Protein AF-A0A9P1MI19-F1 (afdb_monomer_lite)

Sequence (81 aa):
TRPIIDRLLEYGMMFEEKDRNGDRPIETAIKHKNWSSLEGLLRRGARLRSTTWQAARDSDGEAVLILLNKLLDDASILFRF

Foldseek 3Di:
DDQPLVVCVVVPDDQCDADPVRDGQLLVCLQVVVVSSNVSCLVVPRDDDPSNVVSCVVRPVPSVVVVVVSVVVVVCVVVVD

Structure (mmCIF, N/CA/C/O backbone):
data_AF-A0A9P1MI19-F1
#
_entry.id   AF-A0A9P1MI19-F1
#
loop_
_atom_site.group_PDB
_atom_site.id
_atom_site.type_symbol
_atom_site.label_atom_id
_atom_site.label_alt_id
_atom_site.label_comp_id
_atom_site.label_asym_id
_atom_site.label_entity_id
_atom_site.label_seq_id
_atom_site.pdbx_PDB_ins_code
_atom_site.Cartn_x
_atom_site.Cartn_y
_atom_site.Cartn_z
_atom_site.occupancy
_atom_site.B_iso_or_equiv
_atom_site.auth_seq_id
_atom_site.auth_comp_id
_atom_site.auth_asym_id
_atom_site.auth_atom_id
_atom_site.pdbx_PDB_model_num
ATOM 1 N N . THR A 1 1 ? -6.064 20.732 -2.885 1.00 62.12 1 THR A N 1
ATOM 2 C CA . THR A 1 1 ? -6.423 20.171 -4.210 1.00 62.12 1 THR A CA 1
ATOM 3 C C . THR A 1 1 ? -6.883 18.740 -4.008 1.00 62.12 1 THR A C 1
ATOM 5 O O . THR A 1 1 ? -6.255 18.066 -3.203 1.00 62.12 1 THR A O 1
ATOM 8 N N . ARG A 1 2 ? -7.978 18.273 -4.633 1.00 68.31 2 ARG A N 1
ATOM 9 C CA . ARG A 1 2 ? -8.407 16.864 -4.484 1.00 68.31 2 ARG A CA 1
ATOM 10 C C . ARG A 1 2 ? -7.333 15.921 -5.071 1.00 68.31 2 ARG A C 1
ATOM 12 O O . ARG A 1 2 ? -6.896 16.203 -6.189 1.00 68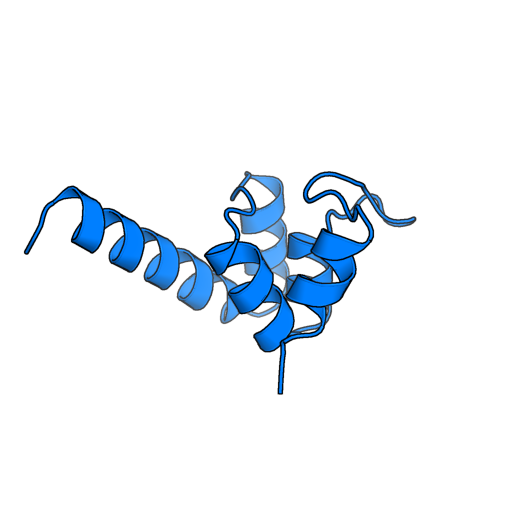.31 2 ARG A O 1
ATOM 19 N N . PRO A 1 3 ? -6.904 14.858 -4.361 1.00 80.50 3 PRO A N 1
ATOM 20 C CA . PRO A 1 3 ? -5.989 13.841 -4.883 1.00 80.50 3 PRO A CA 1
ATOM 21 C C . PRO A 1 3 ? -6.491 13.223 -6.191 1.00 80.50 3 PRO A C 1
ATOM 23 O O . PRO A 1 3 ? -7.694 13.053 -6.380 1.00 80.50 3 PRO A O 1
ATOM 26 N N . ILE A 1 4 ? -5.576 12.846 -7.087 1.00 87.38 4 ILE A N 1
ATOM 27 C CA . ILE A 1 4 ? -5.944 12.243 -8.379 1.00 87.38 4 ILE A CA 1
ATOM 28 C C . ILE A 1 4 ? -6.716 10.927 -8.212 1.00 87.38 4 ILE A C 1
ATOM 30 O O . ILE A 1 4 ? -7.661 10.684 -8.955 1.00 87.38 4 ILE A O 1
ATOM 34 N N . ILE A 1 5 ? -6.374 10.138 -7.188 1.00 90.56 5 ILE A N 1
ATOM 35 C CA . ILE A 1 5 ? -7.055 8.881 -6.851 1.00 90.56 5 ILE A CA 1
ATOM 36 C C . ILE A 1 5 ? -8.546 9.107 -6.600 1.00 90.56 5 ILE A C 1
ATOM 38 O O . ILE A 1 5 ? -9.361 8.324 -7.071 1.00 90.56 5 ILE A O 1
ATOM 42 N N . ASP A 1 6 ? -8.919 10.208 -5.947 1.00 88.69 6 ASP A N 1
ATOM 43 C CA . ASP A 1 6 ? -10.326 10.497 -5.660 1.00 88.69 6 ASP A CA 1
ATOM 44 C C . ASP A 1 6 ? -11.120 10.713 -6.952 1.00 88.69 6 ASP A C 1
ATOM 46 O O . ASP A 1 6 ? -12.202 10.159 -7.113 1.00 88.69 6 ASP A O 1
ATOM 50 N N . ARG A 1 7 ? -10.547 11.445 -7.915 1.00 91.38 7 ARG A N 1
ATOM 51 C CA . ARG A 1 7 ? -11.180 11.656 -9.225 1.00 91.38 7 ARG A CA 1
ATOM 52 C C . ARG A 1 7 ? -11.280 10.357 -10.014 1.00 91.38 7 ARG A C 1
ATOM 54 O O . ARG A 1 7 ? -12.300 10.098 -10.635 1.00 91.38 7 ARG A O 1
ATOM 61 N N . LEU A 1 8 ? -10.229 9.542 -10.008 1.00 90.62 8 LEU A N 1
ATOM 62 C CA . LEU A 1 8 ? -10.231 8.271 -10.733 1.00 90.62 8 LEU A CA 1
ATOM 63 C C . LEU A 1 8 ? -11.292 7.312 -10.181 1.00 90.62 8 LEU A C 1
ATOM 65 O O . LEU A 1 8 ? -11.998 6.676 -10.959 1.00 90.62 8 LEU A O 1
ATOM 69 N N . LEU A 1 9 ? -11.457 7.259 -8.857 1.00 89.50 9 LEU A N 1
ATOM 70 C CA . LEU A 1 9 ? -12.520 6.484 -8.217 1.00 89.50 9 LEU A CA 1
ATOM 71 C C . LEU A 1 9 ? -13.917 7.016 -8.568 1.00 89.50 9 LEU A C 1
ATOM 73 O O . LEU A 1 9 ? -14.807 6.216 -8.845 1.00 89.50 9 LEU A O 1
ATOM 77 N N . GLU A 1 10 ? -14.106 8.340 -8.631 1.00 91.06 10 GLU A N 1
ATOM 78 C CA . GLU A 1 10 ? -15.357 8.958 -9.113 1.00 91.06 10 GLU A CA 1
ATOM 79 C C . GLU A 1 10 ? -15.682 8.549 -10.566 1.00 91.06 10 GLU A C 1
ATOM 81 O O . GLU A 1 10 ? -16.849 8.360 -10.904 1.00 91.06 10 GLU A O 1
ATOM 86 N N . TYR A 1 11 ? -14.665 8.347 -11.411 1.00 92.94 11 TYR A N 1
ATOM 87 C CA . TYR A 1 11 ? -14.817 7.852 -12.786 1.00 92.94 11 TYR A CA 1
ATOM 88 C C . TYR A 1 11 ? -14.958 6.324 -12.903 1.00 92.94 11 TYR A C 1
ATOM 90 O O . TYR A 1 11 ? -15.039 5.805 -14.015 1.00 9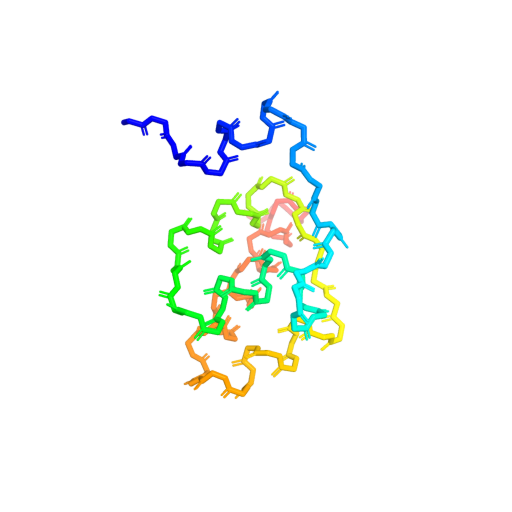2.94 11 TYR A O 1
ATOM 98 N N . GLY A 1 12 ? -15.015 5.595 -11.785 1.00 90.81 12 GLY A N 1
ATOM 99 C CA . GLY A 1 12 ? -15.249 4.149 -11.778 1.00 90.81 12 GLY A CA 1
ATOM 100 C C . GLY A 1 12 ? -13.989 3.286 -11.826 1.00 90.81 12 GLY A C 1
ATOM 101 O O . GLY A 1 12 ? -14.086 2.097 -12.124 1.00 90.81 12 GLY A O 1
ATOM 102 N N . MET A 1 13 ? -12.814 3.844 -11.516 1.00 92.56 13 MET A N 1
ATOM 103 C CA . MET A 1 13 ? -11.593 3.055 -11.328 1.00 92.56 13 MET A CA 1
ATOM 104 C C . MET A 1 13 ? -11.812 1.948 -10.284 1.00 92.56 13 MET A C 1
ATOM 106 O O . MET A 1 13 ? -12.321 2.198 -9.189 1.00 92.56 13 MET A O 1
ATOM 110 N N . MET A 1 14 ? -11.350 0.734 -10.585 1.00 93.12 14 MET A N 1
ATOM 111 C CA . MET A 1 14 ? -11.423 -0.401 -9.664 1.00 93.12 14 MET A CA 1
ATOM 112 C C . MET A 1 14 ? -10.084 -0.648 -8.955 1.00 93.12 14 MET A C 1
ATOM 114 O O . MET A 1 14 ? -9.022 -0.624 -9.568 1.00 93.12 14 MET A O 1
ATOM 118 N N . PHE A 1 15 ? -10.121 -0.977 -7.658 1.00 92.62 15 PHE A N 1
ATOM 119 C CA . PHE A 1 15 ? -8.912 -1.299 -6.877 1.00 92.62 15 PHE A CA 1
ATOM 120 C C . PHE A 1 15 ? -8.211 -2.598 -7.287 1.00 92.62 15 PHE A C 1
ATOM 122 O O . PHE A 1 15 ? -7.055 -2.811 -6.927 1.00 92.62 15 PHE A O 1
ATOM 129 N N . GLU A 1 16 ? -8.927 -3.501 -7.950 1.00 91.38 16 GLU A N 1
ATOM 130 C CA . GLU A 1 16 ? -8.450 -4.853 -8.260 1.00 91.38 16 GLU A CA 1
ATOM 131 C C . GLU A 1 16 ? -8.203 -5.049 -9.762 1.00 91.38 16 GLU A C 1
ATOM 133 O O . GLU A 1 16 ? -7.787 -6.133 -10.172 1.00 91.38 16 GLU A O 1
ATOM 138 N N . GLU A 1 17 ? -8.455 -4.022 -10.580 1.00 92.81 17 GLU A N 1
ATOM 139 C CA . GLU A 1 17 ? -8.166 -4.064 -12.011 1.00 92.81 17 GLU A CA 1
ATOM 140 C C . GLU A 1 17 ? -6.657 -4.109 -12.227 1.00 92.81 17 GLU A C 1
ATOM 142 O O . GLU A 1 17 ? -5.904 -3.337 -11.637 1.00 92.81 17 GLU A O 1
ATOM 147 N N . LYS A 1 18 ? -6.214 -5.056 -13.048 1.00 93.75 18 LYS A N 1
ATOM 148 C CA . LYS A 1 18 ? -4.798 -5.262 -13.320 1.00 93.75 18 LYS A CA 1
ATOM 149 C C . LYS A 1 18 ? -4.390 -4.512 -14.575 1.00 93.75 18 LYS A C 1
ATOM 151 O O . LYS A 1 18 ? -5.102 -4.548 -15.577 1.00 93.75 18 LYS A O 1
ATOM 156 N N . ASP A 1 19 ? -3.227 -3.879 -14.527 1.00 92.62 19 ASP A N 1
ATOM 157 C CA . ASP A 1 19 ? -2.603 -3.281 -15.698 1.00 92.62 19 ASP A CA 1
ATOM 158 C C . ASP A 1 19 ? -2.004 -4.351 -16.637 1.00 92.62 19 ASP A C 1
ATOM 160 O O . ASP A 1 19 ? -2.152 -5.562 -16.444 1.00 92.62 19 ASP A O 1
ATOM 164 N N . ARG A 1 20 ? -1.297 -3.902 -17.680 1.00 94.31 20 ARG A N 1
ATOM 165 C CA . ARG A 1 20 ? -0.653 -4.785 -18.669 1.00 94.31 20 ARG A CA 1
ATOM 166 C C . ARG A 1 20 ? 0.440 -5.681 -18.077 1.00 94.31 20 ARG A C 1
ATOM 168 O O . ARG A 1 20 ? 0.766 -6.694 -18.687 1.00 94.31 20 ARG A O 1
ATOM 175 N N . ASN A 1 21 ? 0.991 -5.319 -16.922 1.00 91.69 21 ASN A N 1
ATOM 176 C CA . ASN A 1 21 ? 1.994 -6.097 -16.200 1.00 91.69 21 ASN A CA 1
ATOM 177 C C . ASN A 1 21 ? 1.353 -7.064 -15.191 1.00 91.69 21 ASN A C 1
ATOM 179 O O . ASN A 1 21 ? 2.058 -7.827 -14.534 1.00 91.69 21 ASN A O 1
ATOM 183 N N . GLY A 1 22 ? 0.020 -7.059 -15.074 1.00 94.19 22 GLY A N 1
ATOM 184 C CA . GLY A 1 22 ? -0.713 -7.871 -14.111 1.00 94.19 22 GLY A CA 1
ATOM 185 C C . GLY A 1 22 ? -0.770 -7.260 -12.709 1.00 94.19 22 GLY A C 1
ATOM 186 O O . GLY A 1 22 ? -1.245 -7.937 -11.790 1.00 94.19 22 GLY A O 1
ATOM 187 N N . ASP A 1 23 ? -0.318 -6.014 -12.549 1.00 95.56 23 ASP A N 1
ATOM 188 C CA . ASP A 1 23 ? -0.275 -5.317 -11.269 1.00 95.56 23 ASP A CA 1
ATOM 189 C C . ASP A 1 23 ? -1.571 -4.558 -11.021 1.00 95.56 23 ASP A C 1
ATOM 191 O O . ASP A 1 23 ? -2.132 -3.915 -11.907 1.00 95.56 23 ASP A O 1
ATOM 195 N N . ARG A 1 24 ? -2.039 -4.606 -9.780 1.00 96.44 24 ARG A N 1
ATOM 196 C CA . ARG A 1 24 ? -3.140 -3.767 -9.310 1.00 96.44 24 ARG A CA 1
ATOM 197 C C . ARG A 1 24 ? -2.643 -2.342 -9.070 1.00 96.44 24 ARG A C 1
ATOM 199 O O . ARG A 1 24 ? -1.461 -2.151 -8.784 1.00 96.44 24 ARG A O 1
ATOM 206 N N . PRO A 1 25 ? -3.531 -1.338 -9.002 1.00 96.50 25 PRO A N 1
ATOM 207 C CA . PRO A 1 25 ? -3.122 0.060 -8.890 1.00 96.50 25 PRO A CA 1
ATOM 208 C C . PRO A 1 25 ? -2.269 0.351 -7.646 1.00 96.50 25 PRO A C 1
ATOM 210 O O . PRO A 1 25 ? -1.373 1.190 -7.692 1.00 96.50 25 PRO A O 1
ATOM 213 N N . ILE A 1 26 ? -2.501 -0.373 -6.542 1.00 96.94 26 ILE A N 1
ATOM 214 C CA . ILE A 1 26 ? -1.685 -0.263 -5.323 1.00 96.94 26 ILE A CA 1
ATOM 215 C C . ILE A 1 26 ? -0.257 -0.790 -5.522 1.00 96.94 26 ILE A C 1
ATOM 217 O O . ILE A 1 26 ? 0.692 -0.205 -5.009 1.00 96.94 26 ILE A O 1
ATOM 221 N N . GLU A 1 27 ? -0.089 -1.863 -6.293 1.00 97.38 27 GLU A N 1
ATOM 222 C CA . GLU A 1 27 ? 1.218 -2.445 -6.618 1.00 97.38 27 GLU A CA 1
ATOM 223 C C . GLU A 1 27 ? 1.954 -1.556 -7.621 1.00 97.38 27 GLU A C 1
ATOM 225 O O . GLU A 1 27 ? 3.134 -1.270 -7.430 1.00 97.38 27 GLU A O 1
ATOM 230 N N . THR A 1 28 ? 1.246 -1.027 -8.624 1.00 96.00 28 THR A N 1
ATOM 231 C CA . THR A 1 28 ? 1.790 -0.036 -9.560 1.00 96.00 28 THR A CA 1
ATOM 232 C C . THR A 1 28 ? 2.277 1.211 -8.815 1.00 96.00 28 THR A C 1
ATOM 234 O O . THR A 1 28 ? 3.372 1.693 -9.100 1.00 96.00 28 THR A O 1
ATOM 237 N N . ALA A 1 29 ? 1.525 1.712 -7.825 1.00 95.75 29 ALA A N 1
ATOM 238 C CA . ALA A 1 29 ? 1.943 2.852 -7.006 1.00 95.75 29 ALA A CA 1
ATOM 239 C C . ALA A 1 29 ? 3.227 2.563 -6.210 1.00 95.75 29 ALA A C 1
ATOM 241 O O . ALA A 1 29 ? 4.106 3.420 -6.154 1.00 95.75 29 ALA A O 1
ATOM 242 N N . ILE A 1 30 ? 3.361 1.353 -5.656 1.00 96.94 30 ILE A N 1
ATOM 243 C CA . ILE A 1 30 ? 4.570 0.910 -4.949 1.00 96.94 30 ILE A CA 1
ATOM 244 C C . ILE A 1 30 ? 5.768 0.848 -5.902 1.00 96.94 30 ILE A C 1
ATOM 246 O O . ILE A 1 30 ? 6.789 1.474 -5.636 1.00 96.94 30 ILE A O 1
ATOM 250 N N . LYS A 1 31 ? 5.634 0.152 -7.039 1.00 95.19 31 LYS A N 1
ATOM 251 C CA . LYS A 1 31 ? 6.726 -0.035 -8.012 1.00 95.19 31 LYS A CA 1
ATOM 252 C C . LYS A 1 31 ? 7.271 1.286 -8.558 1.00 95.19 31 LYS A C 1
ATOM 254 O O . LYS A 1 31 ? 8.461 1.394 -8.828 1.00 95.19 31 LYS A O 1
ATOM 259 N N 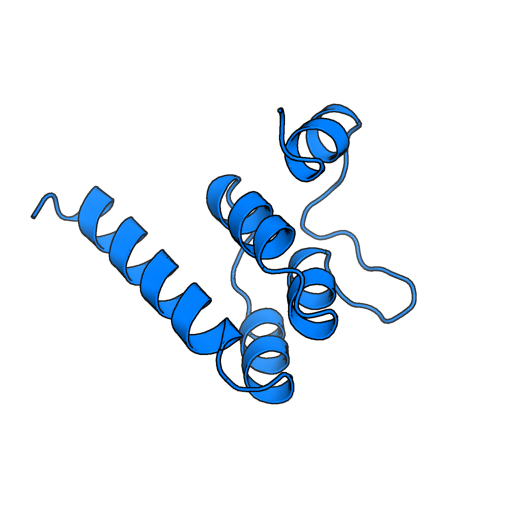. HIS A 1 32 ? 6.405 2.289 -8.702 1.00 94.69 32 HIS A N 1
ATOM 260 C CA . HIS A 1 32 ? 6.777 3.623 -9.181 1.00 94.69 32 HIS A CA 1
ATOM 261 C C . HIS A 1 32 ? 7.076 4.619 -8.053 1.00 94.69 32 HIS A C 1
ATOM 263 O O . HIS A 1 32 ? 7.209 5.811 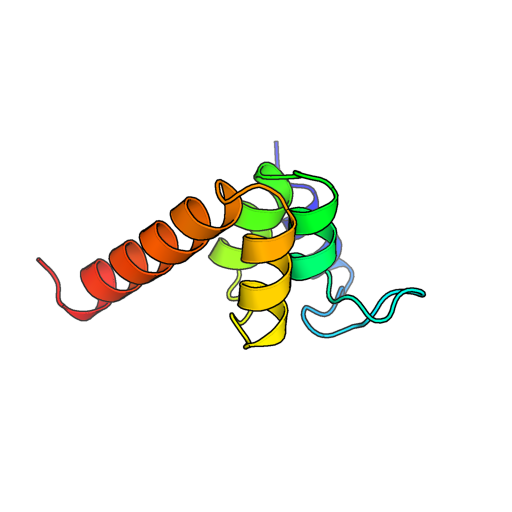-8.326 1.00 94.69 32 HIS A O 1
ATOM 269 N N . LYS A 1 33 ? 7.147 4.161 -6.796 1.00 95.00 33 LYS A N 1
ATOM 270 C CA . LYS A 1 33 ? 7.401 4.995 -5.611 1.00 95.00 33 LYS A CA 1
ATOM 271 C C . LYS A 1 33 ? 6.467 6.203 -5.492 1.00 95.00 33 LYS A C 1
ATOM 273 O O . LYS A 1 33 ? 6.838 7.281 -5.034 1.00 95.00 33 LYS A O 1
ATOM 278 N N . ASN A 1 34 ? 5.225 6.041 -5.941 1.00 94.44 34 ASN A N 1
ATOM 279 C CA . ASN A 1 34 ? 4.215 7.089 -5.917 1.00 94.44 34 ASN A CA 1
ATOM 280 C C . ASN A 1 34 ? 3.455 7.042 -4.586 1.00 94.44 34 ASN A C 1
ATOM 282 O O . ASN A 1 34 ? 2.315 6.574 -4.510 1.00 94.44 34 ASN A O 1
ATOM 286 N N . TRP A 1 35 ? 4.106 7.532 -3.531 1.00 93.75 35 TRP A N 1
ATOM 287 C CA . TRP A 1 35 ? 3.603 7.481 -2.154 1.00 93.75 35 TRP A CA 1
ATOM 288 C C . TRP A 1 35 ? 2.272 8.205 -1.974 1.00 93.75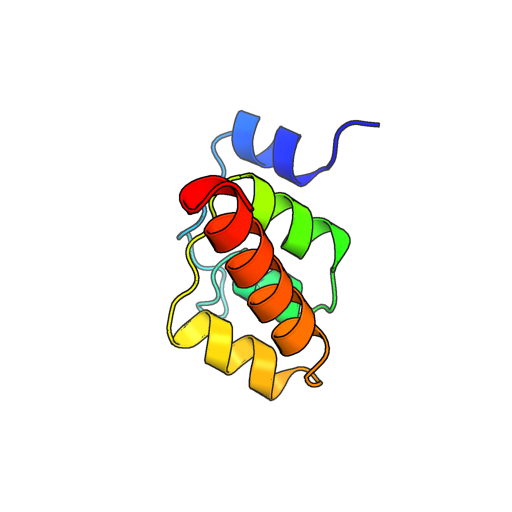 35 TRP A C 1
ATOM 290 O O . TRP A 1 35 ? 1.375 7.685 -1.319 1.00 93.75 35 TRP A O 1
ATOM 300 N N . SER A 1 36 ? 2.077 9.336 -2.657 1.00 92.75 36 SER A N 1
ATOM 301 C CA . SER A 1 36 ? 0.798 10.054 -2.630 1.00 92.75 36 SER A CA 1
ATOM 302 C C . SER A 1 36 ? -0.362 9.196 -3.153 1.00 92.75 36 SER A C 1
ATOM 304 O O . SER A 1 36 ? -1.451 9.192 -2.5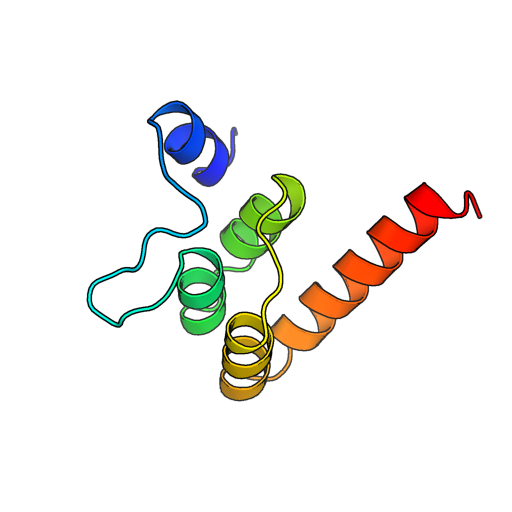74 1.00 92.75 36 SER A O 1
ATOM 306 N N . SER A 1 37 ? -0.128 8.430 -4.222 1.00 94.00 37 SER A N 1
ATOM 307 C CA . SER A 1 37 ? -1.136 7.515 -4.766 1.00 94.00 37 SER A CA 1
ATOM 308 C C . SER A 1 37 ? -1.327 6.288 -3.881 1.00 94.00 37 SER A C 1
ATOM 310 O O . SER A 1 37 ? -2.466 5.885 -3.659 1.00 94.00 37 SER A O 1
ATOM 312 N N . LEU A 1 38 ? -0.243 5.728 -3.332 1.00 95.44 38 LEU A N 1
ATOM 313 C CA . LEU A 1 38 ? -0.302 4.621 -2.376 1.00 95.44 38 LEU A CA 1
ATOM 314 C C . LEU A 1 38 ? -1.160 4.995 -1.159 1.00 95.44 38 LEU A C 1
ATOM 316 O O . LEU A 1 38 ? -2.137 4.312 -0.866 1.00 95.44 38 LEU A O 1
ATOM 320 N N . GLU A 1 39 ? -0.864 6.115 -0.503 1.00 93.62 39 GLU A N 1
ATOM 321 C CA . GLU A 1 39 ? -1.641 6.610 0.636 1.00 93.62 39 GLU A CA 1
ATOM 322 C C . GLU A 1 39 ? -3.101 6.888 0.266 1.00 93.62 39 GLU A C 1
ATOM 324 O O . GLU A 1 39 ? -4.010 6.525 1.015 1.00 93.62 39 GLU A O 1
ATOM 329 N N . GLY A 1 40 ? -3.346 7.496 -0.900 1.00 93.75 40 GLY A N 1
ATOM 330 C CA . GLY A 1 40 ? -4.696 7.735 -1.406 1.00 93.75 40 GLY A CA 1
ATOM 331 C C . GLY A 1 40 ? -5.492 6.439 -1.567 1.00 93.75 40 GLY A C 1
ATOM 332 O O . GLY A 1 40 ? -6.636 6.354 -1.129 1.00 93.75 40 GLY A O 1
ATOM 333 N N . LEU A 1 41 ? -4.878 5.398 -2.126 1.00 95.50 41 LEU A N 1
ATOM 334 C CA . LEU A 1 41 ? -5.506 4.086 -2.287 1.00 95.50 41 LEU A CA 1
ATOM 335 C C . LEU A 1 41 ? -5.775 3.416 -0.931 1.00 95.50 41 LEU A C 1
ATOM 337 O O . LEU A 1 41 ? -6.877 2.917 -0.700 1.00 95.50 41 LEU A O 1
ATOM 341 N N . LEU A 1 42 ? -4.812 3.458 -0.006 1.00 95.19 42 LEU A N 1
ATOM 342 C CA . LEU A 1 42 ? -4.954 2.901 1.344 1.00 95.19 42 LEU A CA 1
ATOM 343 C C . LEU A 1 42 ? -6.082 3.575 2.133 1.00 95.19 42 LEU A C 1
ATOM 345 O O . LEU A 1 42 ? -6.900 2.891 2.750 1.00 95.19 42 LEU A O 1
ATOM 349 N N . ARG A 1 43 ? -6.178 4.909 2.078 1.00 91.94 43 ARG A N 1
ATOM 350 C CA . ARG A 1 43 ? -7.256 5.680 2.724 1.00 91.94 43 ARG A CA 1
ATOM 351 C C . ARG A 1 43 ? -8.641 5.335 2.186 1.00 91.94 43 ARG A C 1
ATOM 353 O O . ARG A 1 43 ? -9.633 5.559 2.872 1.00 91.94 43 ARG A O 1
ATOM 360 N N . ARG A 1 44 ? -8.726 4.839 0.950 1.00 92.31 44 ARG A N 1
ATOM 361 C CA . ARG A 1 44 ? -9.988 4.484 0.284 1.00 92.31 44 ARG A CA 1
ATOM 362 C C . ARG A 1 44 ? -10.290 2.983 0.366 1.00 92.31 44 ARG A C 1
ATOM 364 O O . ARG A 1 44 ? -11.267 2.530 -0.218 1.00 92.31 44 ARG A O 1
ATOM 371 N N . GLY A 1 45 ? -9.498 2.227 1.129 1.00 90.81 45 GLY A N 1
ATOM 372 C CA . GLY A 1 45 ? -9.769 0.822 1.428 1.00 90.81 45 GLY A CA 1
ATOM 373 C C . GLY A 1 45 ? -9.178 -0.169 0.426 1.00 90.81 45 GLY A C 1
ATOM 374 O O . GLY A 1 45 ? -9.662 -1.299 0.332 1.00 90.81 45 GLY A O 1
ATOM 375 N N . ALA A 1 46 ? -8.135 0.214 -0.319 1.00 94.94 46 ALA A N 1
ATOM 376 C CA . ALA A 1 46 ? -7.394 -0.736 -1.141 1.00 94.94 46 ALA A CA 1
ATOM 377 C C . ALA A 1 46 ? -6.841 -1.889 -0.282 1.00 94.94 46 ALA A C 1
ATOM 379 O O . ALA A 1 46 ? -6.224 -1.677 0.763 1.00 94.94 46 ALA A O 1
ATOM 380 N N . ARG A 1 47 ? -7.067 -3.130 -0.727 1.00 93.69 47 ARG A N 1
ATOM 381 C CA . ARG A 1 47 ? -6.747 -4.334 0.050 1.00 93.69 47 ARG A CA 1
ATOM 382 C C . ARG A 1 47 ? -5.278 -4.726 -0.061 1.00 93.69 47 ARG A C 1
ATOM 384 O O . ARG A 1 47 ? -4.772 -4.964 -1.163 1.00 93.69 47 ARG A O 1
ATOM 391 N N . LEU A 1 48 ? -4.653 -4.928 1.097 1.00 95.38 48 LEU A N 1
ATOM 392 C CA . LEU A 1 48 ? -3.325 -5.523 1.211 1.00 95.38 48 LEU A CA 1
ATOM 393 C C . LEU A 1 48 ? -3.423 -7.033 0.975 1.00 95.38 48 LEU A C 1
ATOM 395 O O . LEU A 1 48 ? -4.060 -7.751 1.744 1.00 95.38 48 LEU A O 1
ATOM 399 N N . ARG A 1 49 ? -2.806 -7.521 -0.103 1.00 95.06 49 ARG A N 1
ATOM 400 C CA . ARG A 1 49 ? -2.707 -8.958 -0.416 1.00 95.06 49 ARG A CA 1
ATOM 401 C C . ARG A 1 49 ? -1.252 -9.399 -0.379 1.00 95.06 49 ARG A C 1
ATOM 403 O O . ARG A 1 49 ? -0.355 -8.561 -0.336 1.00 95.06 49 ARG A O 1
ATOM 410 N N . SER A 1 50 ? -1.014 -10.706 -0.461 1.00 95.62 50 SER A N 1
ATOM 411 C CA . SER A 1 50 ? 0.339 -11.266 -0.585 1.00 95.62 50 SER A CA 1
ATOM 412 C C . SER A 1 50 ? 1.149 -10.597 -1.701 1.00 95.62 50 SER A C 1
ATOM 414 O O . SER A 1 50 ? 2.316 -10.281 -1.500 1.00 95.62 50 SER A O 1
ATOM 416 N N . THR A 1 51 ? 0.517 -10.286 -2.835 1.00 95.50 51 THR A N 1
ATOM 417 C CA . THR A 1 51 ? 1.140 -9.568 -3.957 1.00 95.50 51 THR A CA 1
ATOM 418 C C . THR A 1 51 ? 1.506 -8.118 -3.622 1.00 95.50 51 THR A C 1
ATOM 420 O O . THR A 1 51 ? 2.546 -7.646 -4.069 1.00 95.50 51 THR A O 1
ATOM 423 N N . THR A 1 52 ? 0.731 -7.427 -2.773 1.00 96.88 52 THR A N 1
ATOM 424 C CA . THR A 1 52 ? 1.083 -6.083 -2.274 1.00 96.88 52 THR A CA 1
ATOM 425 C C . THR A 1 52 ? 2.349 -6.130 -1.426 1.00 96.88 52 THR A C 1
ATOM 427 O O . THR A 1 52 ? 3.249 -5.318 -1.617 1.00 96.88 52 THR A O 1
ATOM 430 N N . TRP A 1 53 ? 2.434 -7.097 -0.508 1.00 96.69 53 TRP A N 1
ATOM 431 C CA . TRP A 1 53 ? 3.610 -7.282 0.345 1.00 96.69 53 TRP A CA 1
ATOM 432 C C . TRP A 1 53 ? 4.840 -7.689 -0.462 1.00 96.69 53 TRP A C 1
ATOM 434 O O . TRP A 1 53 ? 5.933 -7.192 -0.198 1.00 96.69 53 TRP A O 1
ATOM 444 N N . GLN A 1 54 ? 4.654 -8.538 -1.476 1.00 96.00 54 GLN A N 1
ATOM 445 C CA . GLN A 1 54 ? 5.714 -8.896 -2.410 1.00 96.00 54 GLN A CA 1
ATOM 446 C C . GLN A 1 54 ? 6.246 -7.652 -3.134 1.00 96.00 54 GLN A C 1
ATOM 448 O O . GLN A 1 54 ? 7.445 -7.404 -3.095 1.00 96.00 54 GLN A O 1
ATOM 453 N N . ALA A 1 55 ? 5.362 -6.821 -3.699 1.00 95.69 55 ALA A N 1
ATOM 454 C CA . ALA A 1 55 ? 5.755 -5.576 -4.361 1.00 95.69 55 ALA A CA 1
ATOM 455 C C . ALA A 1 55 ? 6.469 -4.598 -3.409 1.00 95.69 55 ALA A C 1
ATOM 457 O O . ALA A 1 55 ? 7.453 -3.972 -3.795 1.00 95.69 55 ALA A O 1
ATOM 458 N N . ALA A 1 56 ? 6.006 -4.480 -2.160 1.00 96.44 56 ALA A N 1
ATOM 459 C CA . ALA A 1 56 ? 6.627 -3.608 -1.161 1.00 96.44 56 ALA A CA 1
ATOM 460 C C . ALA A 1 56 ? 8.046 -4.059 -0.789 1.00 96.44 56 ALA A C 1
ATOM 462 O O . ALA A 1 56 ? 8.942 -3.224 -0.648 1.00 96.44 56 ALA A O 1
ATOM 463 N N . ARG A 1 57 ? 8.257 -5.376 -0.668 1.00 95.44 57 ARG A N 1
ATOM 464 C CA . ARG A 1 57 ? 9.578 -5.968 -0.429 1.00 95.44 57 ARG A CA 1
ATOM 465 C C . ARG A 1 57 ? 10.526 -5.745 -1.607 1.00 95.44 57 ARG A C 1
ATOM 467 O O . ARG A 1 57 ? 11.699 -5.474 -1.382 1.00 95.44 57 ARG A O 1
ATOM 474 N N . ASP A 1 58 ? 10.013 -5.857 -2.829 1.00 93.38 58 ASP A N 1
ATOM 475 C CA . ASP A 1 58 ? 10.818 -5.797 -4.053 1.00 93.38 58 ASP A CA 1
ATOM 476 C C . ASP A 1 58 ? 11.160 -4.357 -4.486 1.00 93.38 58 ASP A C 1
ATOM 478 O O . ASP A 1 58 ? 12.053 -4.171 -5.307 1.00 93.38 58 ASP A O 1
ATOM 482 N N . SER A 1 59 ? 10.472 -3.341 -3.947 1.00 85.06 59 SER A N 1
ATOM 483 C CA . SER A 1 59 ? 10.769 -1.921 -4.198 1.00 85.06 59 SER A CA 1
ATOM 484 C C . SER A 1 59 ? 12.080 -1.492 -3.523 1.00 85.06 59 SER A C 1
ATOM 486 O O . SER A 1 59 ? 13.114 -1.357 -4.171 1.00 85.06 59 SER A O 1
ATOM 488 N N . ASP A 1 60 ? 12.034 -1.233 -2.217 1.00 82.81 60 ASP A N 1
ATOM 489 C CA . ASP A 1 60 ? 13.134 -0.666 -1.418 1.00 82.81 60 ASP A CA 1
ATOM 490 C C . ASP A 1 60 ? 12.861 -0.716 0.098 1.00 82.81 60 ASP A C 1
ATOM 492 O O . ASP A 1 60 ? 13.613 -0.152 0.890 1.00 82.81 60 ASP A O 1
ATOM 496 N N . GLY A 1 61 ? 11.779 -1.376 0.526 1.00 85.31 61 GLY A N 1
ATOM 497 C CA . GLY A 1 61 ? 11.386 -1.471 1.932 1.00 85.31 61 GLY A CA 1
ATOM 498 C C . GLY A 1 61 ? 10.647 -0.250 2.498 1.00 85.31 61 GLY A C 1
ATOM 499 O O . GLY A 1 61 ? 9.918 -0.419 3.474 1.00 85.31 61 GLY A O 1
ATOM 500 N N . GLU A 1 62 ? 10.723 0.940 1.888 1.00 92.19 62 GLU A N 1
ATOM 501 C CA . GLU A 1 62 ? 9.972 2.127 2.351 1.00 92.19 62 GLU A CA 1
ATOM 502 C C . GLU A 1 62 ? 8.461 1.866 2.300 1.00 92.19 62 GLU A C 1
ATOM 504 O O . GLU A 1 62 ? 7.730 2.109 3.263 1.00 92.19 62 GLU A O 1
ATOM 509 N N . ALA A 1 63 ? 8.008 1.232 1.218 1.00 94.94 63 ALA A N 1
ATOM 510 C CA . ALA A 1 63 ? 6.631 0.783 1.083 1.00 94.94 63 ALA A CA 1
ATOM 511 C C . ALA A 1 63 ? 6.199 -0.153 2.228 1.00 94.94 63 ALA A C 1
ATOM 513 O O . ALA A 1 63 ? 5.062 -0.062 2.680 1.00 94.94 63 ALA A O 1
ATOM 514 N N . VAL A 1 64 ? 7.084 -1.016 2.746 1.00 96.44 64 VAL A N 1
ATOM 515 C CA . VAL A 1 64 ? 6.756 -1.919 3.867 1.00 96.44 64 VAL A CA 1
ATOM 516 C C . VAL A 1 64 ? 6.422 -1.117 5.123 1.00 96.44 64 VAL A C 1
ATOM 518 O O . VAL A 1 64 ? 5.439 -1.429 5.794 1.00 96.44 64 VAL A O 1
ATOM 521 N N . LEU A 1 65 ? 7.182 -0.056 5.412 1.00 95.50 65 LEU A N 1
ATOM 522 C CA . LEU A 1 65 ? 6.918 0.822 6.555 1.00 95.50 65 LEU A CA 1
ATOM 523 C C . LEU A 1 65 ? 5.564 1.528 6.418 1.00 95.50 65 LEU A C 1
ATOM 525 O O . LEU A 1 65 ? 4.796 1.564 7.377 1.00 95.50 65 LEU A O 1
ATOM 529 N N . ILE A 1 66 ? 5.230 2.015 5.219 1.00 95.62 66 ILE A N 1
ATOM 530 C CA . ILE A 1 66 ? 3.928 2.644 4.941 1.00 95.62 66 ILE A CA 1
ATOM 531 C C . ILE A 1 66 ? 2.779 1.655 5.189 1.00 95.62 66 ILE A C 1
ATOM 533 O O . ILE A 1 66 ? 1.790 2.003 5.836 1.00 95.62 66 ILE A O 1
ATOM 537 N N . LEU A 1 67 ? 2.905 0.410 4.714 1.00 97.00 67 LEU A N 1
ATOM 538 C CA . LEU A 1 67 ? 1.874 -0.614 4.913 1.00 97.00 67 LEU A CA 1
ATOM 539 C C . LEU A 1 67 ? 1.704 -0.992 6.392 1.00 97.00 67 LEU A C 1
ATOM 541 O O . LEU A 1 67 ? 0.574 -1.161 6.849 1.00 97.00 67 LEU A O 1
ATOM 545 N N . LEU A 1 68 ? 2.803 -1.112 7.143 1.00 96.56 68 LEU A N 1
ATOM 546 C CA . LEU A 1 68 ? 2.762 -1.406 8.579 1.00 96.56 68 LEU A CA 1
ATOM 547 C C . LEU A 1 68 ? 2.135 -0.260 9.377 1.00 96.56 68 LEU A C 1
ATOM 549 O O . LEU A 1 68 ? 1.275 -0.517 10.217 1.00 96.56 68 LEU A O 1
ATOM 553 N N . ASN A 1 69 ? 2.497 0.990 9.073 1.00 94.94 69 ASN A N 1
ATOM 554 C CA . ASN A 1 69 ? 1.877 2.164 9.690 1.00 94.94 69 ASN A CA 1
ATOM 555 C C . ASN A 1 69 ? 0.372 2.192 9.426 1.00 94.94 69 ASN A C 1
ATOM 557 O O . ASN A 1 69 ? -0.408 2.394 10.349 1.00 94.94 69 ASN A O 1
ATOM 561 N N . LYS A 1 70 ? -0.057 1.877 8.197 1.00 93.75 70 LYS A N 1
ATOM 562 C CA . LYS A 1 70 ? -1.485 1.795 7.880 1.00 93.75 70 LYS A CA 1
ATOM 563 C C . LYS A 1 70 ? -2.218 0.750 8.724 1.00 93.75 70 LYS A C 1
ATOM 565 O O . LYS A 1 70 ? -3.333 1.008 9.170 1.00 93.75 70 LYS A O 1
ATOM 570 N N . LEU A 1 71 ? -1.618 -0.424 8.931 1.00 94.50 71 LEU A N 1
ATOM 571 C CA . LEU A 1 71 ? -2.203 -1.459 9.787 1.00 94.50 71 LEU A CA 1
ATOM 572 C C . LEU A 1 71 ? -2.267 -1.024 11.254 1.00 94.50 71 LEU A C 1
ATOM 574 O O . LEU A 1 71 ? -3.244 -1.334 11.932 1.00 94.50 71 LEU A O 1
ATOM 578 N N . LEU A 1 72 ? -1.250 -0.308 11.737 1.00 94.44 72 LEU A N 1
ATOM 579 C CA . LEU A 1 72 ? -1.234 0.244 13.088 1.00 94.44 72 LEU A CA 1
ATOM 580 C C . LEU A 1 72 ? -2.317 1.316 13.275 1.00 94.44 72 LEU A C 1
ATOM 582 O O . LEU A 1 72 ? -3.011 1.303 14.292 1.00 94.44 72 LEU A O 1
ATOM 586 N N . ASP A 1 73 ? -2.506 2.195 12.292 1.00 92.12 73 ASP A N 1
ATOM 587 C CA . ASP A 1 73 ? -3.574 3.198 12.295 1.00 92.12 73 ASP A CA 1
ATOM 588 C C . ASP A 1 73 ? -4.957 2.530 12.335 1.00 92.12 73 ASP A C 1
ATOM 590 O O . ASP A 1 73 ? -5.806 2.890 13.152 1.00 92.12 73 ASP A O 1
ATOM 594 N N . ASP A 1 74 ? -5.173 1.503 11.506 1.00 91.38 74 ASP A N 1
ATOM 595 C CA . ASP A 1 74 ? -6.431 0.748 11.489 1.00 91.38 74 ASP A CA 1
ATOM 596 C C . ASP A 1 74 ? -6.681 0.027 12.814 1.00 91.38 74 ASP A C 1
ATOM 598 O O . ASP A 1 74 ? -7.794 0.061 13.341 1.00 91.38 74 ASP A O 1
ATOM 602 N N . ALA A 1 75 ? -5.644 -0.590 13.384 1.00 92.12 75 ALA A N 1
ATOM 603 C CA . ALA A 1 75 ? -5.725 -1.193 14.706 1.00 92.12 75 ALA A CA 1
ATOM 604 C C . ALA A 1 75 ? -6.070 -0.141 15.771 1.00 92.12 75 ALA A C 1
ATOM 606 O O . ALA A 1 75 ? -6.940 -0.382 16.604 1.00 92.12 75 ALA A O 1
ATOM 607 N N . SER A 1 76 ? -5.462 1.044 15.721 1.00 92.38 76 SER A N 1
ATOM 608 C CA . SER A 1 76 ? -5.725 2.120 16.684 1.00 92.38 76 SER A CA 1
ATOM 609 C C . SER A 1 76 ? -7.189 2.573 16.641 1.00 92.38 76 SER A C 1
ATOM 611 O O . SER A 1 76 ? -7.818 2.735 17.686 1.00 92.38 76 SER A O 1
ATOM 613 N N . ILE A 1 77 ? -7.775 2.676 15.443 1.00 90.12 77 ILE A N 1
ATOM 614 C CA . ILE A 1 77 ? -9.204 2.980 15.262 1.00 90.12 77 ILE A CA 1
ATOM 615 C C . ILE A 1 77 ? -10.088 1.870 15.851 1.00 90.12 77 ILE A C 1
ATOM 617 O O . ILE A 1 77 ? -11.089 2.162 16.510 1.00 90.12 77 ILE A O 1
ATOM 621 N N . LEU A 1 78 ? -9.734 0.602 15.624 1.00 90.50 78 LEU A N 1
ATOM 622 C CA . LEU A 1 78 ? -10.505 -0.547 16.109 1.00 90.50 78 LEU A CA 1
ATOM 623 C C . LEU A 1 78 ? -10.441 -0.702 17.632 1.00 90.50 78 LEU A C 1
ATOM 625 O O . LEU A 1 78 ? -11.455 -1.016 18.258 1.00 90.50 78 LEU A O 1
ATOM 629 N N . PHE A 1 79 ? -9.268 -0.484 18.224 1.00 90.06 79 PHE A N 1
ATOM 630 C CA . PHE A 1 79 ? -9.021 -0.728 19.644 1.00 90.06 79 PHE A CA 1
ATOM 631 C C . PHE A 1 79 ? -9.189 0.516 20.532 1.00 90.06 79 PHE A C 1
ATOM 633 O O . PHE A 1 79 ? -9.232 0.352 21.748 1.00 90.06 79 PHE A O 1
ATOM 640 N N . ARG A 1 80 ? -9.370 1.721 19.959 1.00 74.12 80 ARG A N 1
ATOM 641 C CA . ARG A 1 80 ? -9.537 3.003 20.680 1.00 74.12 80 ARG A CA 1
ATOM 642 C C . ARG A 1 80 ? -8.528 3.178 21.825 1.00 74.12 80 ARG A C 1
ATOM 644 O O . ARG A 1 80 ? -8.930 3.347 22.977 1.00 74.12 80 ARG A O 1
ATOM 651 N N . PHE A 1 81 ? -7.241 3.100 21.500 1.00 59.91 81 PHE A N 1
ATOM 652 C CA . PHE A 1 81 ? -6.194 3.593 22.398 1.00 59.91 81 PHE A CA 1
ATOM 653 C C . PHE A 1 81 ? -6.138 5.122 22.379 1.00 59.91 81 PHE A C 1
ATOM 655 O O . PHE A 1 81 ? -6.445 5.706 21.313 1.00 59.91 81 PHE A O 1
#

Radius of gyration: 12.82 Å; chains: 1; bounding box: 28×31×41 Å

Secondary structure (DSSP, 8-state):
---HHHHHHHTT--TT---TTS--HHHHHHHTT-HHHHHHHHHTT----HHHHHHHHHHTSHHHHHHHHHHHHHHHHHHT-

pLDDT: mean 91.92, std 6.77, range [59.91, 97.38]